Protein AF-A0A961WX28-F1 (afdb_monomer)

pLDDT: mean 79.47, std 19.06, range [42.06, 98.25]

Mean predicted aligned error: 11.97 Å

Structure (mmCIF, N/CA/C/O backbone):
data_AF-A0A961WX28-F1
#
_entry.id   AF-A0A961WX28-F1
#
loop_
_atom_site.group_PDB
_atom_site.id
_atom_site.type_symbol
_atom_site.label_atom_id
_atom_site.label_alt_id
_atom_site.label_comp_id
_atom_site.label_asym_id
_atom_site.label_entity_id
_atom_site.label_seq_id
_atom_site.pdbx_PDB_ins_code
_atom_site.Cartn_x
_atom_site.Cartn_y
_atom_site.Cartn_z
_atom_site.occupancy
_atom_site.B_iso_or_equiv
_atom_site.auth_seq_id
_atom_site.auth_comp_id
_atom_site.auth_asym_id
_atom_site.auth_atom_id
_atom_site.pdbx_PDB_model_num
ATOM 1 N N . MET A 1 1 ? -14.576 -1.282 34.416 1.00 43.91 1 MET A N 1
ATOM 2 C CA . MET A 1 1 ? -15.493 -0.952 33.308 1.00 43.91 1 MET A CA 1
ATOM 3 C C . MET A 1 1 ? -14.658 -0.392 32.170 1.00 43.91 1 MET A C 1
ATOM 5 O O . MET A 1 1 ? -14.028 0.633 32.364 1.00 43.91 1 MET A O 1
ATOM 9 N N . SER A 1 2 ? -14.577 -1.165 31.081 1.00 42.06 2 SER A N 1
ATOM 10 C CA . SER A 1 2 ? -14.193 -0.798 29.710 1.00 42.06 2 SER A CA 1
ATOM 11 C C . SER A 1 2 ? -13.238 0.390 29.532 1.00 42.06 2 SER A C 1
ATOM 13 O O . SER A 1 2 ? -13.681 1.511 29.303 1.00 42.06 2 SER A O 1
ATOM 15 N N . ALA A 1 3 ? -11.929 0.122 29.514 1.00 50.50 3 ALA A N 1
ATOM 16 C CA . ALA A 1 3 ? -11.091 0.845 28.566 1.00 50.50 3 ALA A CA 1
ATOM 17 C C . ALA A 1 3 ? -11.590 0.406 27.186 1.00 50.50 3 ALA A C 1
ATOM 19 O O . ALA A 1 3 ? -11.412 -0.758 26.827 1.00 50.50 3 ALA A O 1
ATOM 20 N N . GLU A 1 4 ? -12.304 1.277 26.472 1.00 52.16 4 GLU A N 1
ATOM 21 C CA . GLU A 1 4 ? -12.585 1.052 25.058 1.00 52.16 4 GLU A CA 1
ATOM 22 C C . GLU A 1 4 ? -11.252 0.708 24.405 1.00 52.16 4 GLU A C 1
ATOM 24 O O . GLU A 1 4 ? -10.300 1.496 24.431 1.00 52.16 4 GLU A O 1
ATOM 29 N N . ALA A 1 5 ? -11.144 -0.525 23.914 1.00 53.66 5 ALA A N 1
ATOM 30 C CA . ALA A 1 5 ? -10.039 -0.915 23.076 1.00 53.66 5 ALA A CA 1
ATOM 31 C C . ALA A 1 5 ? -10.119 0.015 21.869 1.00 53.66 5 ALA A C 1
ATOM 33 O O . ALA A 1 5 ? -10.940 -0.209 20.985 1.00 53.66 5 ALA A O 1
ATOM 34 N N . ASN A 1 6 ? -9.333 1.098 21.877 1.00 56.34 6 ASN A N 1
ATOM 35 C CA . ASN A 1 6 ? -9.027 1.864 20.680 1.00 56.34 6 ASN A CA 1
ATOM 36 C C . ASN A 1 6 ? -8.651 0.812 19.642 1.00 56.34 6 ASN A C 1
ATOM 38 O O . ASN A 1 6 ? -7.571 0.226 19.756 1.00 56.34 6 ASN A O 1
ATOM 42 N N . ALA A 1 7 ? -9.566 0.490 18.726 1.00 60.94 7 ALA A N 1
ATOM 43 C CA . ALA A 1 7 ? -9.293 -0.426 17.638 1.00 60.94 7 ALA A CA 1
ATOM 44 C C . ALA A 1 7 ? -8.149 0.231 16.873 1.00 60.94 7 ALA A C 1
ATOM 46 O O . ALA A 1 7 ? -8.341 1.245 16.205 1.00 60.94 7 ALA A O 1
ATOM 47 N N . LYS A 1 8 ? -6.924 -0.234 17.130 1.00 82.56 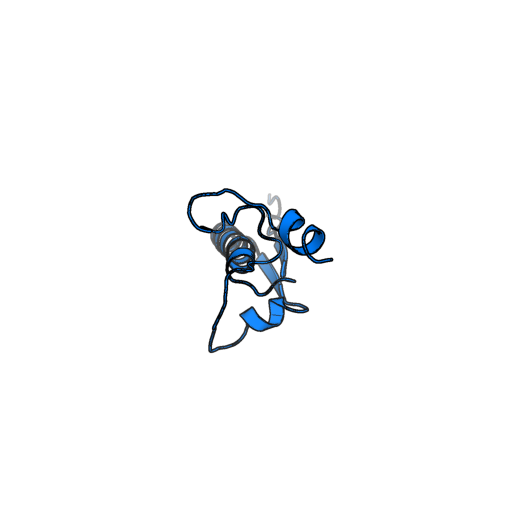8 LYS A N 1
ATOM 48 C CA . LYS A 1 8 ? -5.720 0.400 16.606 1.00 82.56 8 LYS A CA 1
ATOM 49 C C . LYS A 1 8 ? -5.829 0.292 15.092 1.00 82.56 8 LYS A C 1
ATOM 51 O O . LYS A 1 8 ? -5.943 -0.813 14.579 1.00 82.56 8 LYS A O 1
ATOM 56 N N . SER A 1 9 ? -5.855 1.414 14.390 1.00 93.25 9 SER A N 1
ATOM 57 C CA . SER A 1 9 ? -5.887 1.427 12.931 1.00 93.25 9 SER A CA 1
ATOM 58 C C . SER A 1 9 ? -4.497 1.705 12.362 1.00 93.25 9 SER A C 1
ATOM 60 O O . SER A 1 9 ? -3.632 2.285 13.025 1.00 93.25 9 SER A O 1
ATOM 62 N N . MET A 1 10 ? -4.254 1.248 11.137 1.00 95.19 10 MET A N 1
ATOM 63 C CA . MET A 1 10 ? -3.016 1.448 10.393 1.00 95.19 10 MET A CA 1
ATOM 64 C C . MET A 1 10 ? -3.351 1.882 8.970 1.00 95.19 10 MET A C 1
ATOM 66 O O . MET A 1 10 ? -3.967 1.135 8.216 1.00 95.19 10 MET A O 1
ATOM 70 N N . SER A 1 11 ? -2.866 3.059 8.579 1.00 97.00 11 SER A N 1
ATOM 71 C CA . SER A 1 11 ? -2.993 3.553 7.208 1.00 97.00 11 SER A CA 1
ATOM 72 C C . SER A 1 11 ? -1.642 3.538 6.504 1.00 97.00 11 SER A C 1
ATOM 74 O O . SER A 1 11 ? -0.669 4.094 7.013 1.00 97.00 11 SER A O 1
ATOM 76 N N . ILE A 1 12 ? -1.577 2.929 5.319 1.00 97.69 12 ILE A N 1
ATOM 77 C CA . ILE A 1 12 ? -0.356 2.827 4.508 1.00 97.69 12 ILE A CA 1
ATOM 78 C C . ILE A 1 12 ? -0.594 3.469 3.141 1.00 97.69 12 ILE A C 1
ATOM 80 O O . ILE A 1 12 ? -1.515 3.085 2.422 1.00 97.69 12 ILE A O 1
ATOM 84 N N . ILE A 1 13 ? 0.265 4.413 2.750 1.00 97.88 13 ILE A N 1
ATOM 85 C CA . ILE A 1 13 ? 0.251 5.010 1.408 1.00 97.88 13 ILE A CA 1
ATOM 86 C C . ILE A 1 13 ? 1.260 4.270 0.527 1.00 97.88 13 ILE A C 1
ATOM 88 O O . ILE A 1 13 ? 2.469 4.338 0.749 1.00 97.88 13 ILE A O 1
ATOM 92 N N . VAL A 1 14 ? 0.767 3.586 -0.502 1.00 97.94 14 VAL A N 1
ATOM 93 C CA . VAL A 1 14 ? 1.575 2.783 -1.423 1.00 97.94 14 VAL A CA 1
ATOM 94 C C . VAL A 1 14 ? 1.801 3.569 -2.712 1.00 97.94 14 VAL A C 1
ATOM 96 O O . VAL A 1 14 ? 0.914 3.673 -3.558 1.00 97.94 14 VAL A O 1
ATOM 99 N N . THR A 1 15 ? 2.997 4.146 -2.854 1.00 96.12 15 THR A N 1
ATOM 100 C CA . THR A 1 15 ? 3.357 5.038 -3.977 1.00 96.12 15 THR A CA 1
ATOM 101 C C . THR A 1 15 ? 4.218 4.372 -5.053 1.00 96.12 15 THR A C 1
ATOM 103 O O . THR A 1 15 ? 4.324 4.882 -6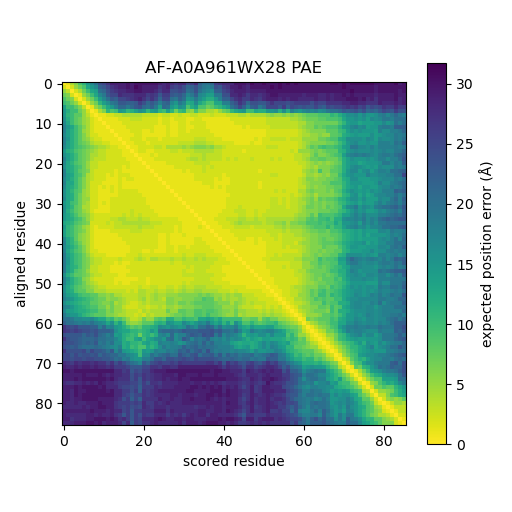.172 1.00 96.12 15 THR A O 1
ATOM 106 N N . LYS A 1 16 ? 4.859 3.244 -4.724 1.00 94.00 16 LYS A N 1
ATOM 107 C CA . LYS A 1 16 ? 5.792 2.509 -5.587 1.00 94.00 16 LYS A CA 1
ATOM 108 C C . LYS A 1 16 ? 5.164 1.193 -6.037 1.00 94.00 16 LYS A C 1
ATOM 110 O O . LYS A 1 16 ? 4.432 0.573 -5.276 1.00 94.00 16 LYS A O 1
ATOM 115 N N . GLY A 1 17 ? 5.459 0.793 -7.272 1.00 91.69 17 GLY A N 1
ATOM 116 C CA . GLY A 1 17 ? 4.866 -0.387 -7.910 1.00 91.69 17 GLY A CA 1
ATOM 117 C C . GLY A 1 17 ? 5.851 -1.503 -8.253 1.00 91.69 17 GLY A C 1
ATOM 118 O O . GLY A 1 17 ? 5.451 -2.462 -8.902 1.00 9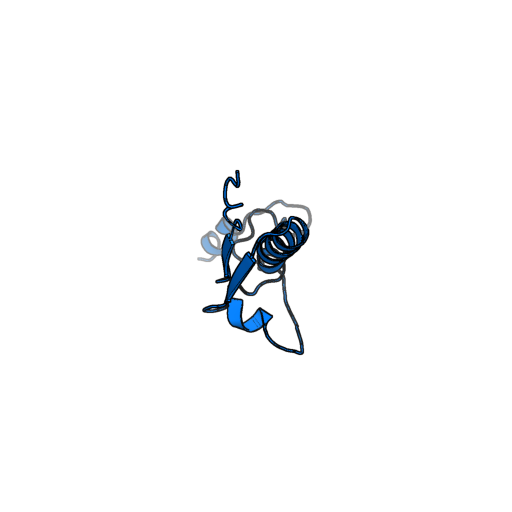1.69 17 GLY A O 1
ATOM 119 N N . THR A 1 18 ? 7.131 -1.385 -7.890 1.00 91.81 18 THR A N 1
ATOM 120 C CA . THR A 1 18 ? 8.126 -2.438 -8.151 1.00 91.81 18 THR A CA 1
ATOM 121 C C . THR A 1 18 ? 8.081 -3.508 -7.069 1.00 91.81 18 THR A C 1
ATOM 123 O O . THR A 1 18 ? 7.587 -3.274 -5.965 1.00 91.81 18 THR A O 1
ATOM 126 N N . LEU A 1 19 ? 8.580 -4.700 -7.395 1.00 91.19 19 LEU A N 1
ATOM 127 C CA . LEU A 1 19 ? 8.450 -5.878 -6.541 1.00 91.19 19 LEU A CA 1
ATOM 128 C C . LEU A 1 19 ? 9.068 -5.658 -5.150 1.00 91.19 19 LEU A C 1
ATOM 130 O O . LEU A 1 19 ? 8.422 -5.906 -4.139 1.00 91.19 19 LEU A O 1
ATOM 134 N N . ASP A 1 20 ? 10.283 -5.119 -5.106 1.00 89.81 20 ASP A N 1
ATOM 135 C CA . ASP A 1 20 ? 11.047 -4.809 -3.894 1.00 89.81 20 ASP A CA 1
ATOM 136 C C . ASP A 1 20 ? 10.330 -3.829 -2.953 1.00 89.81 20 ASP A C 1
ATOM 138 O O . ASP A 1 20 ? 10.404 -3.966 -1.734 1.00 89.81 20 ASP A O 1
ATOM 142 N N . TRP A 1 21 ? 9.567 -2.890 -3.513 1.00 91.81 21 TRP A N 1
ATOM 143 C CA . TRP A 1 21 ? 8.794 -1.919 -2.738 1.00 91.81 21 TRP A CA 1
ATOM 144 C C . TRP A 1 21 ? 7.383 -2.393 -2.389 1.00 91.81 21 TRP A C 1
ATOM 146 O O . TRP A 1 21 ? 6.763 -1.828 -1.490 1.00 91.81 21 TRP A O 1
ATOM 156 N N . ALA A 1 22 ? 6.868 -3.417 -3.071 1.00 93.81 22 ALA A N 1
ATOM 157 C CA . ALA A 1 22 ? 5.568 -3.999 -2.767 1.00 93.81 22 ALA A CA 1
ATOM 158 C C . ALA A 1 22 ? 5.619 -4.862 -1.496 1.00 93.81 22 ALA A C 1
ATOM 160 O O . ALA A 1 22 ? 4.688 -4.825 -0.696 1.00 93.81 22 ALA A O 1
ATOM 161 N N . TYR A 1 23 ? 6.709 -5.600 -1.265 1.00 93.94 23 TYR A N 1
ATOM 162 C CA . TYR A 1 23 ? 6.814 -6.506 -0.115 1.00 93.94 23 TYR A CA 1
ATOM 163 C C . TYR A 1 23 ? 6.594 -5.824 1.248 1.00 93.94 23 TYR A C 1
ATOM 165 O O . TYR A 1 23 ? 5.733 -6.295 1.996 1.00 93.94 23 TYR A O 1
ATOM 173 N N . PRO A 1 24 ? 7.291 -4.722 1.597 1.00 95.88 24 PRO A N 1
ATOM 174 C CA . PRO A 1 24 ? 7.155 -4.112 2.918 1.00 95.88 24 PRO A CA 1
ATOM 175 C C . PRO A 1 24 ? 5.717 -3.712 3.301 1.00 95.88 24 PRO A C 1
ATOM 177 O O . PRO A 1 24 ? 5.258 -4.156 4.356 1.00 95.88 24 PRO A O 1
ATOM 180 N N . PRO A 1 25 ? 4.961 -2.934 2.493 1.00 96.81 25 PRO A N 1
ATOM 181 C CA . PRO A 1 25 ? 3.611 -2.532 2.875 1.00 96.81 25 PRO A CA 1
ATOM 182 C C . PRO A 1 25 ? 2.650 -3.721 2.991 1.00 96.81 25 PRO A C 1
ATOM 184 O O . PRO A 1 25 ? 1.820 -3.722 3.896 1.00 96.81 25 PRO A O 1
ATOM 187 N N . PHE A 1 26 ? 2.774 -4.755 2.150 1.00 96.69 26 PHE A N 1
ATOM 188 C CA . PHE A 1 26 ? 1.917 -5.944 2.244 1.00 96.69 26 PHE A CA 1
ATOM 189 C C . PHE A 1 26 ? 2.233 -6.818 3.467 1.00 96.69 26 PHE A C 1
ATOM 191 O O . PHE A 1 26 ? 1.306 -7.301 4.119 1.00 96.69 26 PHE A O 1
ATOM 198 N N . ILE A 1 27 ? 3.512 -6.994 3.822 1.00 97.88 27 ILE A N 1
ATOM 199 C CA . ILE A 1 27 ? 3.913 -7.735 5.032 1.00 97.88 27 ILE A CA 1
ATOM 200 C C . ILE A 1 27 ? 3.387 -7.025 6.284 1.00 97.88 27 ILE A C 1
ATOM 202 O O . ILE A 1 27 ? 2.783 -7.660 7.153 1.00 97.88 27 ILE A O 1
ATOM 206 N N . LEU A 1 28 ? 3.579 -5.705 6.364 1.00 97.06 28 LEU A N 1
ATOM 207 C CA . LEU A 1 28 ? 3.124 -4.898 7.496 1.00 97.06 28 LEU A CA 1
ATOM 208 C C . L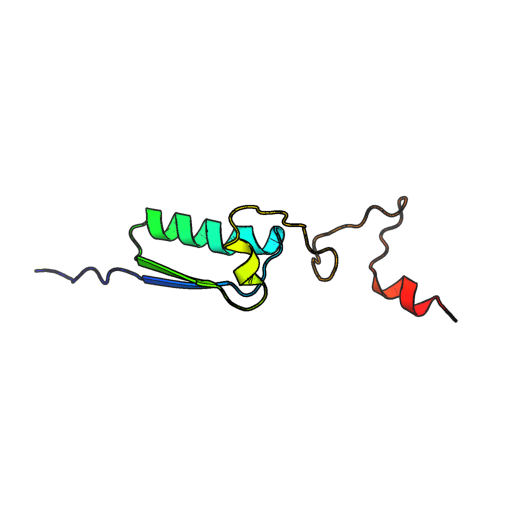EU A 1 28 ? 1.600 -4.906 7.613 1.00 97.06 28 LEU A C 1
ATOM 210 O O . LEU A 1 28 ? 1.086 -5.171 8.696 1.00 97.06 28 LEU A O 1
ATOM 214 N N . ALA A 1 29 ? 0.889 -4.689 6.503 1.00 97.56 29 ALA A N 1
ATOM 215 C CA . ALA A 1 29 ? -0.569 -4.714 6.473 1.00 97.56 29 ALA A CA 1
ATOM 216 C C . ALA A 1 29 ? -1.127 -6.064 6.939 1.00 97.56 29 ALA A C 1
ATOM 218 O O . ALA A 1 29 ? 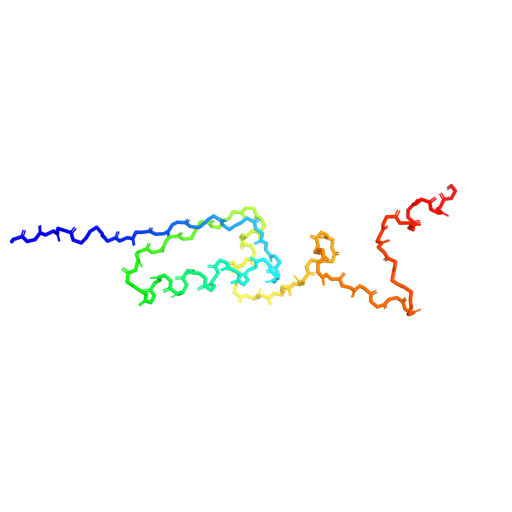-2.014 -6.106 7.787 1.00 97.56 29 ALA A O 1
ATOM 219 N N . THR A 1 30 ? -0.569 -7.170 6.440 1.00 97.38 30 THR A N 1
ATOM 220 C CA . THR A 1 30 ? -1.021 -8.522 6.808 1.00 97.38 30 THR A CA 1
ATOM 221 C C . THR A 1 30 ? -0.763 -8.814 8.285 1.00 97.38 30 THR A C 1
ATOM 223 O O . THR A 1 30 ? -1.629 -9.351 8.972 1.00 97.38 30 THR A O 1
ATOM 226 N N . THR A 1 31 ? 0.403 -8.415 8.799 1.00 97.06 31 THR A N 1
ATOM 227 C CA . THR A 1 31 ? 0.753 -8.602 10.215 1.00 97.06 31 THR A CA 1
ATOM 228 C C . THR A 1 31 ? -0.141 -7.760 11.123 1.00 97.06 31 THR A C 1
ATOM 230 O O . THR A 1 31 ? -0.666 -8.265 12.110 1.00 97.06 31 THR A O 1
ATOM 233 N N . ALA A 1 32 ? -0.370 -6.492 10.774 1.00 95.50 32 ALA A N 1
ATOM 234 C CA . ALA A 1 32 ? -1.249 -5.602 11.522 1.00 95.50 32 ALA A CA 1
ATOM 235 C C . ALA A 1 32 ? -2.694 -6.122 11.543 1.00 95.50 32 ALA A C 1
ATOM 237 O O . ALA A 1 32 ? -3.298 -6.204 12.612 1.00 95.50 32 ALA A O 1
ATOM 238 N N . ALA A 1 33 ? -3.213 -6.562 10.394 1.00 95.06 33 ALA A N 1
ATOM 239 C CA . ALA A 1 33 ? -4.534 -7.175 10.307 1.00 95.06 33 ALA A CA 1
ATOM 240 C C . ALA A 1 33 ? -4.633 -8.440 11.180 1.00 95.06 33 ALA A C 1
ATOM 242 O O . ALA A 1 33 ? -5.603 -8.607 11.917 1.00 95.06 33 ALA A O 1
ATOM 243 N N . ALA A 1 34 ? -3.603 -9.296 11.178 1.00 96.00 34 ALA A N 1
ATOM 244 C CA . ALA A 1 34 ? -3.547 -10.486 12.033 1.00 96.00 34 ALA A CA 1
ATOM 245 C C . ALA A 1 34 ? -3.496 -10.155 13.538 1.00 96.00 34 ALA A C 1
ATOM 247 O O . ALA A 1 34 ? -3.988 -10.928 14.357 1.00 96.00 34 ALA A O 1
ATOM 248 N N . MET A 1 35 ? -2.942 -8.998 13.910 1.00 94.56 35 MET A N 1
ATOM 249 C CA . MET A 1 35 ? -2.926 -8.480 15.285 1.00 94.56 35 MET A CA 1
ATOM 250 C C . MET A 1 35 ? -4.231 -7.765 15.686 1.00 94.56 35 MET A C 1
ATOM 252 O O . MET A 1 35 ? -4.312 -7.221 16.788 1.00 94.56 35 MET A O 1
ATOM 256 N N . GLY A 1 36 ? -5.248 -7.760 14.817 1.00 91.94 36 GLY A N 1
ATOM 257 C CA . GLY A 1 36 ? -6.556 -7.161 15.084 1.00 91.94 36 GLY A CA 1
ATOM 258 C C . GLY A 1 36 ? -6.630 -5.656 14.827 1.00 91.94 36 GLY A C 1
ATOM 259 O O . GLY A 1 36 ? -7.521 -5.001 15.367 1.00 91.94 36 GLY A O 1
ATOM 260 N N . LEU A 1 37 ? -5.704 -5.096 14.040 1.00 95.06 37 LEU A N 1
ATOM 261 C CA . LEU A 1 37 ? -5.781 -3.704 13.604 1.00 95.06 37 LEU A CA 1
ATOM 262 C C . LEU A 1 37 ? -6.707 -3.556 12.389 1.00 95.06 37 LEU A C 1
ATOM 264 O O . LEU A 1 37 ? -6.731 -4.415 11.508 1.00 95.06 37 LEU A O 1
ATOM 268 N N . GLU A 1 38 ? -7.417 -2.430 12.306 1.00 95.56 38 GLU A N 1
ATOM 269 C CA . GLU A 1 38 ? -8.088 -2.011 11.069 1.00 95.56 38 GLU A CA 1
ATOM 270 C C . GLU A 1 38 ? -7.035 -1.430 10.119 1.00 95.56 38 GLU A C 1
ATOM 272 O O . GLU A 1 38 ? -6.329 -0.490 10.478 1.00 95.56 38 GLU A O 1
ATOM 277 N N . VAL A 1 39 ? -6.862 -2.024 8.938 1.00 97.00 39 VAL A N 1
ATOM 278 C CA . VAL A 1 39 ? -5.792 -1.637 8.011 1.00 97.00 39 VAL A CA 1
ATOM 279 C C . VAL A 1 39 ? -6.378 -1.053 6.735 1.00 97.00 39 VAL A C 1
ATOM 281 O O . VAL A 1 39 ? -7.042 -1.750 5.971 1.00 97.00 39 VAL A O 1
ATOM 284 N N . THR A 1 40 ? -6.028 0.199 6.449 1.00 97.69 40 THR A N 1
ATOM 285 C CA . THR A 1 40 ? -6.372 0.889 5.206 1.00 97.69 40 THR A CA 1
ATOM 286 C C . THR A 1 40 ? -5.118 1.090 4.348 1.00 97.69 40 THR A C 1
ATOM 288 O O . THR A 1 40 ? -4.139 1.707 4.764 1.00 97.69 40 THR A O 1
ATOM 291 N N . MET A 1 41 ? -5.137 0.599 3.107 1.00 98.12 41 MET A N 1
ATOM 292 C CA . MET A 1 41 ? -4.051 0.801 2.140 1.00 98.12 41 MET A CA 1
ATOM 293 C C . MET A 1 41 ? -4.510 1.729 1.012 1.00 98.12 41 MET A C 1
ATOM 295 O O . MET A 1 41 ? -5.414 1.393 0.249 1.00 98.12 41 MET A O 1
ATOM 299 N N . PHE A 1 42 ? -3.869 2.890 0.876 1.00 98.25 42 PHE A N 1
ATOM 300 C CA . PHE A 1 42 ? -4.133 3.844 -0.197 1.00 98.25 42 PHE A CA 1
ATOM 301 C C . PHE A 1 42 ? -3.080 3.716 -1.300 1.00 98.25 42 PHE A C 1
ATOM 303 O O . PHE A 1 42 ? -1.930 4.127 -1.139 1.00 98.25 42 PHE A O 1
ATOM 310 N N . PHE A 1 43 ? -3.480 3.146 -2.433 1.00 97.94 43 PHE A N 1
ATOM 311 C CA . PHE A 1 43 ? -2.617 2.980 -3.599 1.00 97.94 43 PHE A CA 1
ATOM 312 C C . PHE A 1 43 ? -2.689 4.217 -4.493 1.00 97.94 43 PHE A C 1
ATOM 314 O O . PHE A 1 43 ? -3.771 4.649 -4.884 1.00 97.94 43 PHE A O 1
ATOM 321 N N . THR A 1 44 ? -1.533 4.779 -4.842 1.00 97.50 44 THR A N 1
ATOM 322 C CA . THR A 1 44 ? -1.439 5.973 -5.691 1.00 97.50 44 THR A CA 1
ATOM 323 C C . THR A 1 44 ? -0.191 5.940 -6.579 1.00 97.50 44 THR A C 1
ATOM 325 O O . THR A 1 44 ? 0.725 5.146 -6.354 1.00 97.50 44 THR A O 1
ATOM 328 N N . PHE A 1 45 ? -0.146 6.791 -7.608 1.00 96.25 45 PHE A N 1
ATOM 329 C CA . PHE A 1 45 ? 0.919 6.850 -8.617 1.00 96.25 45 PHE A CA 1
ATOM 330 C C . PHE A 1 45 ? 1.253 5.460 -9.191 1.00 96.25 45 PHE A C 1
ATOM 332 O O . PHE A 1 45 ? 0.380 4.770 -9.719 1.00 96.25 45 PHE A O 1
ATOM 339 N N . TYR A 1 46 ? 2.511 5.029 -9.065 1.00 93.25 46 TYR A N 1
ATOM 340 C CA . TYR A 1 46 ? 2.980 3.725 -9.521 1.00 93.25 46 TYR A CA 1
ATOM 341 C C . TYR A 1 46 ? 2.451 2.574 -8.659 1.00 93.25 46 TYR A C 1
ATOM 343 O O . TYR A 1 46 ? 2.400 1.451 -9.137 1.00 93.25 46 TYR A O 1
ATOM 351 N N . GLY A 1 47 ? 2.003 2.826 -7.425 1.00 94.56 47 GLY A N 1
ATOM 352 C CA . GLY A 1 47 ? 1.386 1.806 -6.573 1.00 94.56 47 GLY A CA 1
ATOM 353 C C . GLY A 1 47 ? 0.094 1.227 -7.156 1.00 94.56 47 GLY A C 1
ATOM 354 O O . GLY A 1 47 ? -0.227 0.073 -6.894 1.00 94.56 47 GLY A O 1
ATOM 355 N N . LEU A 1 48 ? -0.608 1.966 -8.027 1.00 95.8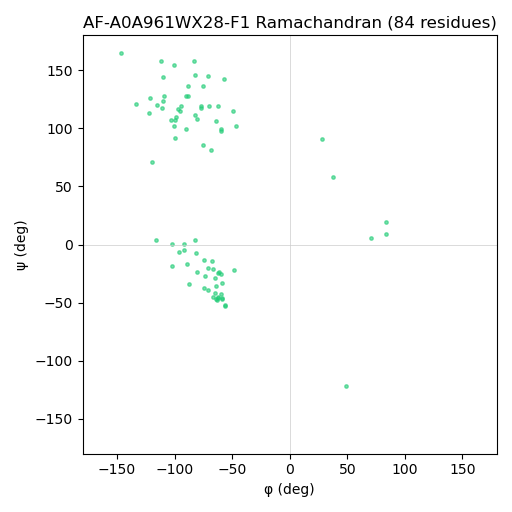8 48 LEU A N 1
ATOM 356 C CA . LEU A 1 48 ? -1.806 1.468 -8.716 1.00 95.88 48 LEU A CA 1
ATOM 357 C C . LEU A 1 48 ? -1.525 0.229 -9.580 1.00 95.88 48 LEU A C 1
ATOM 359 O O . LEU A 1 48 ? -2.428 -0.574 -9.811 1.00 95.88 48 LEU A O 1
ATOM 363 N N . THR A 1 49 ? -0.284 0.027 -10.045 1.00 94.06 49 THR A N 1
ATOM 364 C CA . THR A 1 49 ? 0.062 -1.166 -10.834 1.00 94.06 49 THR A CA 1
ATOM 365 C C . THR A 1 49 ? -0.019 -2.452 -10.020 1.00 94.06 49 THR A C 1
ATOM 367 O O . THR A 1 49 ? -0.190 -3.511 -10.617 1.00 94.06 49 THR A O 1
ATOM 370 N N . LEU A 1 50 ? 0.056 -2.365 -8.688 1.00 95.44 50 LEU A N 1
ATOM 371 C CA . LEU A 1 50 ? -0.070 -3.499 -7.769 1.00 95.44 50 LEU A CA 1
ATOM 372 C C . LEU A 1 50 ? -1.517 -4.000 -7.632 1.00 95.44 50 LEU A C 1
ATOM 374 O O . LEU A 1 50 ? -1.726 -5.092 -7.120 1.00 95.44 50 LEU A O 1
ATOM 378 N N . LEU A 1 51 ? -2.508 -3.231 -8.101 1.00 95.31 51 LEU A N 1
ATOM 379 C CA . LEU A 1 51 ? -3.927 -3.613 -8.084 1.00 95.31 51 LEU A CA 1
ATOM 380 C C . LEU A 1 51 ? -4.381 -4.331 -9.367 1.00 95.31 51 LEU A C 1
ATOM 382 O O . LEU A 1 51 ? -5.555 -4.674 -9.510 1.00 95.31 51 LEU A O 1
ATOM 386 N N . LYS A 1 52 ? -3.480 -4.533 -10.336 1.00 95.06 52 LYS A N 1
ATOM 387 C CA . LYS A 1 52 ? -3.794 -5.262 -11.571 1.00 95.06 52 LYS A CA 1
ATOM 388 C C . LYS A 1 52 ? -3.977 -6.753 -11.275 1.00 95.06 52 LYS A C 1
ATOM 390 O O . LYS A 1 52 ? -3.264 -7.307 -10.450 1.00 95.06 52 LYS A O 1
ATOM 395 N N . LYS A 1 53 ? -4.900 -7.404 -11.995 1.00 94.44 53 LYS A N 1
ATOM 396 C CA . LYS A 1 53 ? -5.126 -8.860 -11.893 1.00 94.44 53 LYS A CA 1
ATOM 397 C C . LYS A 1 53 ? -3.887 -9.655 -12.309 1.00 94.44 53 LYS A C 1
ATOM 399 O O . LYS A 1 53 ? -3.471 -10.558 -11.595 1.00 94.44 53 LYS A O 1
ATOM 404 N N . ASP A 1 54 ? -3.294 -9.266 -13.434 1.00 93.88 54 ASP A N 1
ATOM 405 C CA . ASP A 1 54 ? -2.068 -9.865 -13.949 1.00 93.88 54 ASP A CA 1
ATOM 406 C C . ASP A 1 54 ? -0.871 -8.994 -13.564 1.00 93.88 54 ASP A C 1
ATOM 408 O O . ASP A 1 54 ? -0.690 -7.877 -14.065 1.00 93.88 54 ASP A O 1
ATOM 412 N N . LEU A 1 55 ? -0.057 -9.505 -12.642 1.00 90.38 55 LEU A N 1
ATOM 413 C CA . LEU A 1 55 ? 1.111 -8.814 -12.108 1.00 90.38 55 LEU A CA 1
ATOM 414 C C . LEU A 1 55 ? 2.379 -9.275 -12.830 1.00 90.38 55 LEU A C 1
ATOM 416 O O . LEU A 1 55 ? 2.792 -10.425 -12.722 1.00 90.38 55 LEU A O 1
ATOM 420 N N . ASN A 1 56 ? 3.036 -8.350 -13.530 1.00 89.12 56 ASN A N 1
ATOM 421 C CA . ASN A 1 56 ? 4.372 -8.545 -14.097 1.00 89.12 56 ASN A CA 1
ATOM 422 C C . ASN A 1 56 ? 5.324 -7.512 -13.484 1.00 89.12 56 ASN A C 1
ATOM 424 O O . ASN A 1 56 ? 5.675 -6.504 -14.103 1.00 89.12 56 ASN A O 1
ATOM 428 N N . LEU A 1 57 ? 5.636 -7.715 -12.204 1.00 87.50 57 LEU A N 1
ATOM 429 C CA . LEU A 1 57 ? 6.445 -6.791 -11.417 1.00 87.50 57 LEU A CA 1
ATOM 430 C C . LEU A 1 57 ? 7.922 -7.138 -11.561 1.00 87.50 57 LEU A C 1
ATOM 432 O O . LEU A 1 57 ? 8.318 -8.298 -11.474 1.00 87.50 57 LEU A O 1
ATOM 436 N N . LYS A 1 58 ? 8.743 -6.108 -11.743 1.00 85.12 58 LYS A N 1
ATOM 437 C CA . LYS A 1 58 ? 10.201 -6.222 -11.769 1.00 85.12 58 LYS A CA 1
ATOM 438 C C . LYS A 1 58 ? 10.783 -5.539 -10.541 1.00 85.12 58 LYS A C 1
ATOM 440 O O . LYS A 1 58 ? 10.139 -4.673 -9.945 1.00 85.12 58 LYS A O 1
ATOM 445 N N . ILE A 1 59 ? 11.993 -5.932 -10.174 1.00 82.94 59 ILE A N 1
ATOM 446 C CA . ILE A 1 59 ? 12.792 -5.217 -9.179 1.00 82.94 59 ILE A CA 1
ATOM 447 C C . ILE A 1 59 ? 13.342 -3.953 -9.846 1.00 82.94 59 ILE A C 1
ATOM 449 O O . ILE A 1 59 ? 13.769 -4.004 -11.004 1.00 82.94 59 ILE A O 1
ATOM 453 N N . SER A 1 60 ? 13.303 -2.815 -9.148 1.00 74.31 60 SER A N 1
ATOM 454 C CA . SER A 1 60 ? 13.899 -1.587 -9.679 1.00 74.31 60 SER A CA 1
ATOM 455 C C . SER A 1 60 ? 15.418 -1.704 -9.697 1.00 74.31 60 SER A C 1
ATOM 457 O O . SER A 1 60 ? 16.035 -1.832 -8.643 1.00 74.31 60 SER A O 1
ATOM 459 N N . THR A 1 61 ? 16.031 -1.610 -10.878 1.00 67.69 61 THR A N 1
ATOM 460 C CA . THR A 1 61 ? 17.495 -1.563 -10.994 1.00 67.69 61 THR A CA 1
ATOM 461 C C . THR A 1 61 ? 18.071 -0.179 -10.722 1.00 67.69 61 THR A C 1
ATOM 463 O O . THR A 1 61 ? 19.224 -0.035 -10.323 1.00 67.69 61 THR A O 1
ATOM 466 N N . LEU A 1 62 ? 17.244 0.850 -10.900 1.00 60.69 62 LEU A N 1
ATOM 467 C CA . LEU A 1 62 ? 17.574 2.232 -10.602 1.00 60.69 62 LEU A CA 1
ATOM 468 C C . LEU A 1 62 ? 17.080 2.566 -9.193 1.00 60.69 62 LEU A C 1
ATOM 470 O O . LEU A 1 62 ? 15.884 2.488 -8.907 1.00 60.69 62 LEU A O 1
ATOM 474 N N . GLY A 1 63 ? 18.010 2.936 -8.313 1.00 60.56 63 GLY A N 1
ATOM 475 C CA . GLY A 1 63 ? 17.700 3.397 -6.959 1.00 60.56 63 GLY A CA 1
ATOM 476 C C . GLY A 1 63 ? 17.487 2.302 -5.911 1.00 60.56 63 GLY A C 1
ATOM 477 O O . GLY A 1 63 ? 17.084 2.640 -4.804 1.00 60.56 63 GLY A O 1
ATOM 478 N N . ASN A 1 64 ? 17.766 1.028 -6.217 1.00 64.94 64 ASN A N 1
ATOM 479 C CA . ASN A 1 64 ? 17.897 -0.015 -5.198 1.00 64.94 64 ASN A CA 1
ATOM 480 C C . ASN A 1 64 ? 19.368 -0.095 -4.739 1.00 64.94 64 ASN A C 1
ATOM 482 O O . ASN A 1 64 ? 20.180 -0.702 -5.439 1.00 64.94 64 ASN A O 1
ATOM 486 N N . PRO A 1 65 ? 19.739 0.506 -3.590 1.00 62.84 65 PRO A N 1
ATOM 487 C CA . PRO A 1 65 ? 21.123 0.507 -3.115 1.00 62.84 65 PRO A CA 1
ATOM 488 C C . PRO A 1 65 ? 21.627 -0.885 -2.704 1.00 62.84 65 PRO A C 1
ATOM 490 O O . PRO A 1 65 ? 22.828 -1.055 -2.544 1.00 62.84 65 PRO A O 1
ATOM 493 N N . ALA A 1 66 ? 20.733 -1.865 -2.533 1.00 62.47 66 ALA A N 1
ATOM 494 C CA . ALA A 1 66 ? 21.078 -3.244 -2.195 1.00 62.47 66 ALA A CA 1
ATOM 495 C C . ALA A 1 66 ? 21.262 -4.142 -3.430 1.00 62.47 66 ALA A C 1
ATOM 497 O O . ALA A 1 66 ? 21.622 -5.309 -3.289 1.00 62.47 66 ALA A O 1
ATOM 498 N N . MET A 1 67 ? 21.002 -3.636 -4.641 1.00 65.06 67 MET A N 1
ATOM 499 C CA . MET A 1 67 ? 21.323 -4.388 -5.846 1.00 65.06 67 MET A CA 1
ATOM 500 C C . MET A 1 67 ? 22.808 -4.261 -6.189 1.00 65.06 67 MET A C 1
ATOM 502 O O . MET A 1 67 ? 23.262 -3.246 -6.718 1.00 65.06 67 MET A O 1
ATOM 506 N N . GLU A 1 68 ? 23.537 -5.348 -5.985 1.00 60.59 68 GLU A N 1
ATOM 507 C CA . GLU A 1 68 ? 24.866 -5.542 -6.552 1.00 60.59 68 GLU A CA 1
ATOM 508 C C . GLU A 1 68 ? 24.708 -6.044 -7.993 1.00 60.59 68 GLU A C 1
ATOM 510 O O . GLU A 1 68 ? 24.206 -7.140 -8.236 1.00 60.59 68 GLU A O 1
ATOM 515 N N . MET A 1 69 ? 25.074 -5.222 -8.979 1.00 58.84 69 MET A N 1
ATOM 516 C CA . MET A 1 69 ? 25.059 -5.632 -10.385 1.00 58.84 69 MET A CA 1
ATOM 517 C C . MET A 1 69 ? 26.287 -6.515 -10.659 1.00 58.84 69 MET A C 1
ATOM 519 O O . MET A 1 69 ? 27.409 -6.011 -10.559 1.00 58.84 69 MET A O 1
ATOM 523 N N . PRO A 1 70 ? 26.133 -7.798 -11.041 1.00 50.72 70 PRO A N 1
ATOM 524 C CA . PRO A 1 70 ? 27.263 -8.634 -11.416 1.00 50.72 70 PRO A CA 1
ATOM 525 C C . PRO A 1 70 ? 27.747 -8.227 -12.811 1.00 50.72 70 PRO A C 1
ATOM 527 O O . PRO A 1 70 ? 27.356 -8.797 -13.826 1.00 50.72 70 PRO A O 1
ATOM 530 N N . MET A 1 71 ? 28.611 -7.220 -12.867 1.00 53.34 71 MET A N 1
ATOM 531 C CA . MET A 1 71 ? 29.366 -6.881 -14.068 1.00 53.34 71 MET A CA 1
ATOM 532 C C . MET A 1 71 ? 30.767 -7.465 -13.908 1.00 53.34 71 MET A C 1
ATOM 534 O O . MET A 1 71 ? 31.635 -6.848 -13.301 1.00 53.34 71 MET A O 1
ATOM 538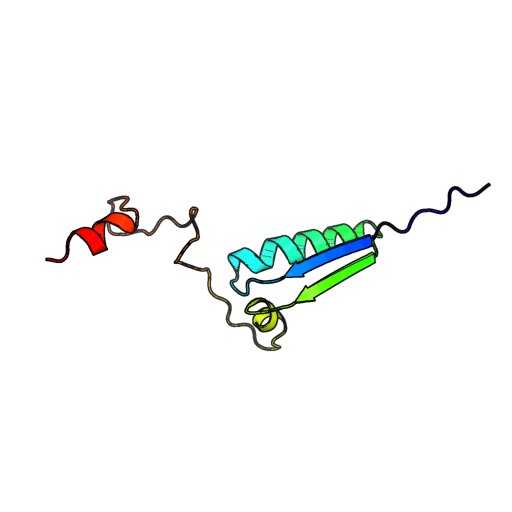 N N . MET A 1 72 ? 30.956 -8.694 -14.400 1.00 53.94 72 MET A N 1
ATOM 539 C CA . MET A 1 72 ? 32.267 -9.326 -14.627 1.00 53.94 72 MET A CA 1
ATOM 540 C C . MET A 1 72 ? 33.333 -9.014 -13.554 1.00 53.94 72 MET A C 1
ATOM 542 O O . MET A 1 72 ? 34.388 -8.463 -13.853 1.00 53.94 72 MET A O 1
ATOM 546 N N . GLY A 1 73 ? 33.051 -9.347 -12.290 1.00 55.75 73 GLY A N 1
ATOM 547 C CA . GLY A 1 73 ? 34.043 -9.328 -11.206 1.00 55.75 73 GLY A CA 1
ATOM 548 C C . GLY A 1 73 ? 34.536 -7.955 -10.725 1.00 55.75 73 GLY A C 1
ATOM 549 O O . GLY A 1 73 ? 35.420 -7.920 -9.874 1.00 55.75 73 GLY A O 1
ATOM 550 N N . MET A 1 74 ? 33.983 -6.836 -11.204 1.00 55.41 74 MET A N 1
ATOM 551 C CA . MET A 1 74 ? 34.376 -5.487 -10.772 1.00 55.41 74 MET A CA 1
ATOM 552 C C . MET A 1 74 ? 33.158 -4.735 -10.224 1.00 55.41 74 MET A C 1
ATOM 554 O O . MET A 1 74 ? 32.223 -4.416 -10.956 1.00 55.41 74 MET A O 1
ATOM 558 N N . HIS A 1 75 ? 33.171 -4.459 -8.916 1.00 50.34 75 HIS A N 1
ATOM 559 C CA . HIS A 1 75 ? 32.111 -3.764 -8.176 1.00 50.34 75 HIS A CA 1
ATOM 560 C C . HIS A 1 75 ? 32.018 -2.288 -8.595 1.00 50.34 75 HIS A C 1
ATOM 562 O O . HIS A 1 75 ? 32.553 -1.403 -7.929 1.00 50.34 75 HIS A O 1
ATOM 568 N N . MET A 1 76 ? 31.347 -2.009 -9.710 1.00 54.69 76 MET A N 1
ATOM 569 C CA . MET A 1 76 ? 31.169 -0.647 -10.208 1.00 54.69 76 MET A CA 1
ATOM 570 C C . MET A 1 76 ? 29.761 -0.157 -9.892 1.00 54.69 76 MET A C 1
ATOM 572 O O . MET A 1 76 ? 28.783 -0.560 -10.521 1.00 54.69 76 MET A O 1
ATOM 576 N N . ALA A 1 77 ? 29.662 0.756 -8.927 1.00 55.34 77 ALA A N 1
ATOM 577 C CA . ALA A 1 77 ? 28.478 1.584 -8.788 1.00 55.34 77 ALA A CA 1
ATOM 578 C C . ALA A 1 77 ? 28.244 2.348 -10.109 1.00 55.34 77 ALA A C 1
ATOM 580 O O . ALA A 1 77 ? 29.185 2.830 -10.748 1.00 55.34 77 ALA A O 1
ATOM 581 N N . LEU A 1 78 ? 26.972 2.505 -10.487 1.00 53.69 78 LEU A N 1
ATOM 582 C CA . LEU A 1 78 ? 26.510 3.237 -11.675 1.00 53.69 78 LEU A CA 1
ATOM 583 C C . LEU A 1 78 ? 27.087 4.661 -11.911 1.00 53.69 78 LEU A C 1
ATOM 585 O O . LEU A 1 78 ? 27.058 5.071 -13.073 1.00 53.69 78 LEU A O 1
ATOM 589 N N . PRO A 1 79 ? 27.632 5.430 -10.934 1.00 51.25 79 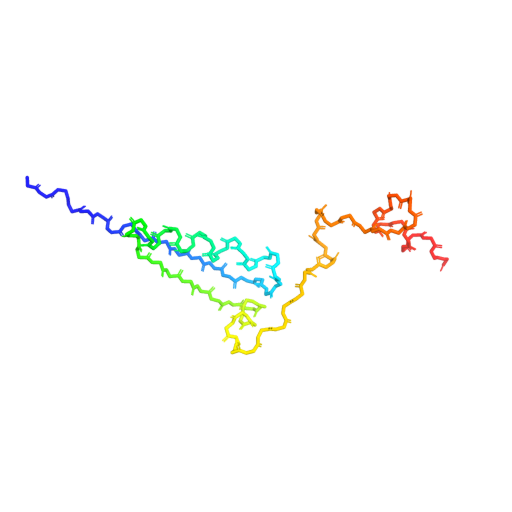PRO A N 1
ATOM 590 C CA . PRO A 1 79 ? 28.096 6.796 -11.201 1.00 51.25 79 PRO A CA 1
ATOM 591 C C . PRO A 1 79 ? 29.225 6.924 -12.236 1.00 51.25 79 PRO A C 1
ATOM 593 O O . PRO A 1 79 ? 29.360 7.985 -12.837 1.00 51.25 79 PRO A O 1
ATOM 596 N N . ASN A 1 80 ? 30.020 5.872 -12.471 1.00 46.81 80 ASN A N 1
ATOM 597 C CA . ASN A 1 80 ? 31.286 6.001 -13.208 1.00 46.81 80 ASN A CA 1
ATOM 598 C C . ASN A 1 80 ? 31.229 5.668 -14.710 1.00 46.81 80 ASN A C 1
ATOM 600 O O . ASN A 1 80 ? 32.227 5.858 -15.397 1.00 46.81 80 ASN A O 1
ATOM 604 N N . ILE A 1 81 ? 30.107 5.169 -15.245 1.00 58.19 81 ILE A N 1
ATOM 605 C CA . ILE A 1 81 ? 29.994 4.887 -16.694 1.00 58.19 81 ILE A CA 1
ATOM 606 C C . ILE A 1 81 ? 29.534 6.137 -17.459 1.00 58.19 81 ILE A C 1
ATOM 608 O O . ILE A 1 81 ? 29.992 6.382 -18.570 1.00 58.19 81 ILE A O 1
ATOM 612 N N . VAL A 1 82 ? 28.683 6.969 -16.849 1.00 58.72 82 VAL A N 1
ATOM 613 C CA . VAL A 1 82 ? 28.199 8.221 -17.462 1.00 58.72 82 VAL A CA 1
ATOM 614 C C . VAL A 1 82 ? 29.285 9.305 -17.468 1.00 58.72 82 VAL A C 1
ATOM 616 O O . VAL A 1 82 ? 29.304 10.136 -18.366 1.00 58.72 82 VAL A O 1
ATOM 619 N N . SER A 1 83 ? 30.229 9.271 -16.521 1.00 60.03 83 SER A N 1
ATOM 62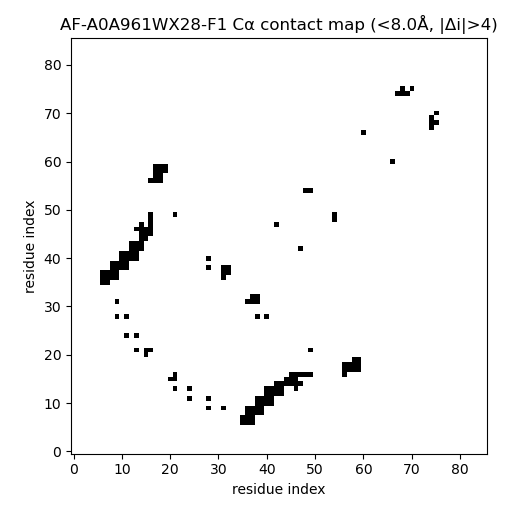0 C CA . SER A 1 83 ? 31.386 10.178 -16.489 1.00 60.03 83 SER A CA 1
ATOM 621 C C . SER A 1 83 ? 32.542 9.759 -17.408 1.00 60.03 83 SER A C 1
ATOM 623 O O . SER A 1 83 ? 33.500 10.513 -17.549 1.00 60.03 83 SER A O 1
ATOM 625 N N . ALA A 1 84 ? 32.468 8.569 -18.017 1.00 64.50 84 ALA A N 1
ATOM 626 C CA . ALA A 1 84 ? 33.506 8.013 -18.887 1.00 64.50 84 ALA A CA 1
ATOM 627 C C . ALA A 1 84 ? 33.186 8.133 -20.391 1.00 64.50 84 ALA A C 1
ATOM 629 O O . ALA A 1 84 ? 33.979 7.683 -21.219 1.00 64.50 84 ALA A O 1
ATOM 630 N N . LEU A 1 85 ? 32.043 8.723 -20.753 1.00 54.81 85 LEU A N 1
ATOM 631 C CA . LEU A 1 85 ? 31.734 9.095 -22.134 1.00 54.81 85 LEU A CA 1
ATOM 632 C C . LEU A 1 85 ? 32.238 10.526 -22.400 1.00 54.81 85 LEU A C 1
ATOM 634 O O . LEU A 1 85 ? 31.928 11.407 -21.596 1.00 54.81 85 LEU A O 1
ATOM 638 N N . PRO A 1 86 ? 33.028 10.749 -23.469 1.00 54.12 86 PRO A N 1
ATOM 639 C CA . PRO A 1 86 ? 33.483 12.082 -23.861 1.00 54.12 86 PRO A CA 1
ATOM 640 C C . PRO A 1 86 ? 32.331 12.993 -24.303 1.00 54.12 86 PRO A C 1
ATOM 642 O O . PRO A 1 86 ? 31.299 12.467 -24.785 1.00 54.12 86 PRO A O 1
#

Solvent-accessible surface area (backbone atoms only — not comparable to full-atom values): 5556 Å² total; per-residue (Å²): 133,79,80,75,74,74,71,50,66,46,80,46,82,36,56,52,43,33,44,74,60,43,50,60,60,54,54,51,44,53,52,41,41,73,72,64,27,51,66,48,76,48,62,37,80,47,14,48,59,67,73,44,91,80,75,87,65,50,68,59,82,76,90,40,90,85,66,80,70,89,51,89,95,50,94,69,69,78,78,61,63,74,73,67,58,133

Foldseek 3Di:
DDPPPPQAAEEAEQAAQAPVSVVPVVVVQVVCVVVRHHYHYHQDHNSVQVVDPDDPHHHDPPPPPPDQDPDPPDRDDPPVPVVPDD

Sequence (86 aa):
MSAEANAKSMSIIVTKGTLDWAYPPFILATTAAAMGLEVTMFFTFYGLTLLKKDLNLKISTLGNPAMEMPMMGMHMALPNIVSALP

Secondary structure (DSSP, 8-state):
--------EEEEEE---SHHHHHHHHHHHHHHHHTT-EEEEEE-GGGGGGG-SS------SSS-TT-----TT----THHHHTT--

Nearest PDB structures (foldseek):
  8w8j-assembly1_B  TM=7.712E-01  e=1.163E+00  Pseudomonas aeruginosa
  9ise-assembly2_C  TM=8.210E-01  e=7.115E+00  Homo sapiens
  9isr-assembly2_C  TM=7.776E-01  e=7.115E+00  Homo sapiens
  1a4i-assembly1_A  TM=5.393E-01  e=4.827E+00  Homo sapiens
  3eiu-assembly1_B  TM=3.259E-01  e=3.976E+00  Methanosarcina mazei

Radius of gyration: 19.5 Å; Cα contacts (8 Å, |Δi|>4): 82; chains: 1; bounding box: 50×23×57 Å